Protein AF-A0A3D0QG94-F1 (afdb_monomer_lite)

pLDDT: mean 89.14, std 10.92, range [53.81, 97.88]

Foldseek 3Di:
DPWDKDWDQDPVRFIKIWIADPVRDTPDIDPDTHNDPVVRVVVVVVVPDDPCLPPPVNVVVVVVVVVVVVVVVVVVVVVVVVD

Sequence (83 aa):
MNDTWEFYEDVQAKWRWRRTAPNGNIVGASTEGYTNRADCEGNARRNGWTDDVLSQQGIDNMAQKELNKEQKELNEEQKELNE

Structure (mmCIF, N/CA/C/O backbone):
data_AF-A0A3D0QG94-F1
#
_entry.id   AF-A0A3D0QG94-F1
#
loop_
_atom_site.group_PDB
_atom_site.id
_atom_site.type_symbol
_atom_site.label_atom_id
_atom_site.label_alt_id
_atom_site.label_comp_id
_atom_site.label_asym_id
_atom_site.label_entity_id
_ato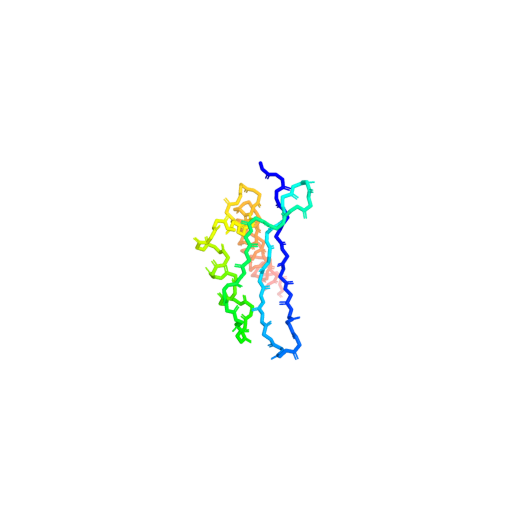m_site.label_seq_id
_atom_site.pdbx_PDB_ins_code
_atom_site.Cartn_x
_atom_site.Cartn_y
_atom_site.Cartn_z
_atom_site.occupancy
_atom_site.B_iso_or_equiv
_atom_site.auth_seq_id
_atom_site.auth_comp_id
_atom_site.auth_asym_id
_atom_site.auth_atom_id
_atom_site.pdbx_PDB_model_num
ATOM 1 N N . MET A 1 1 ? 14.331 4.423 -8.787 1.00 63.03 1 MET A N 1
ATOM 2 C CA . MET A 1 1 ? 13.371 3.353 -9.135 1.00 63.03 1 MET A CA 1
ATOM 3 C C . MET A 1 1 ? 12.011 4.021 -9.180 1.00 63.03 1 MET A C 1
ATOM 5 O O . MET A 1 1 ? 11.601 4.528 -8.148 1.00 63.03 1 MET A O 1
ATOM 9 N N . ASN A 1 2 ? 11.377 4.120 -10.350 1.00 83.75 2 ASN A N 1
ATOM 10 C CA . ASN A 1 2 ? 10.086 4.811 -10.506 1.00 83.75 2 ASN A CA 1
ATOM 11 C C . ASN A 1 2 ? 8.945 3.793 -10.464 1.00 83.75 2 ASN A C 1
ATOM 13 O O . ASN A 1 2 ? 8.108 3.729 -11.361 1.00 83.75 2 ASN A O 1
ATOM 17 N N . ASP A 1 3 ? 8.980 2.929 -9.460 1.00 90.94 3 ASP A N 1
ATOM 18 C CA . ASP A 1 3 ? 8.011 1.854 -9.345 1.00 90.94 3 ASP A CA 1
ATOM 19 C C . ASP A 1 3 ? 6.732 2.423 -8.742 1.00 90.94 3 ASP A C 1
ATOM 21 O O . ASP A 1 3 ? 6.767 3.176 -7.769 1.00 90.94 3 ASP A O 1
ATOM 25 N N . THR A 1 4 ? 5.598 2.067 -9.329 1.00 92.12 4 THR A N 1
ATOM 26 C CA . THR A 1 4 ? 4.288 2.492 -8.841 1.00 92.12 4 THR A CA 1
ATOM 27 C C . THR A 1 4 ? 3.755 1.460 -7.865 1.00 92.12 4 THR A C 1
ATOM 29 O O . THR A 1 4 ? 3.782 0.262 -8.149 1.00 92.12 4 THR A O 1
ATOM 32 N N . TRP A 1 5 ? 3.258 1.927 -6.72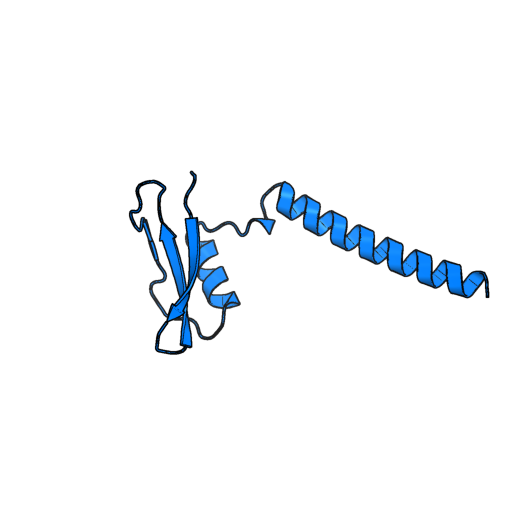5 1.00 93.88 5 TRP A N 1
ATOM 33 C CA . TRP A 1 5 ? 2.587 1.100 -5.731 1.00 93.88 5 TRP A CA 1
ATOM 34 C C . TRP A 1 5 ? 1.104 1.437 -5.719 1.00 93.88 5 TRP A C 1
ATOM 36 O O . TRP A 1 5 ? 0.727 2.595 -5.560 1.00 93.88 5 TRP A O 1
ATOM 46 N N . GLU A 1 6 ? 0.265 0.424 -5.887 1.00 94.62 6 GLU A N 1
ATOM 47 C CA . GLU A 1 6 ? -1.186 0.575 -5.925 1.00 94.62 6 GLU A CA 1
ATOM 48 C C . GLU A 1 6 ? -1.815 -0.274 -4.828 1.00 94.62 6 GLU A C 1
ATOM 50 O O . GLU A 1 6 ? -1.520 -1.466 -4.722 1.00 94.62 6 GLU A O 1
ATOM 55 N N . PHE A 1 7 ? -2.708 0.336 -4.051 1.00 95.31 7 PHE A N 1
ATOM 56 C CA . PHE A 1 7 ? -3.514 -0.325 -3.030 1.00 95.31 7 PHE A CA 1
ATOM 57 C C . PHE A 1 7 ? -4.963 -0.366 -3.497 1.00 95.31 7 PHE A C 1
ATOM 59 O O . PHE A 1 7 ? -5.510 0.656 -3.909 1.00 95.31 7 PHE A O 1
ATOM 66 N N . TYR A 1 8 ? -5.578 -1.540 -3.445 1.00 96.19 8 TYR A N 1
ATOM 67 C CA . TYR A 1 8 ? -6.936 -1.752 -3.931 1.00 96.19 8 TYR A CA 1
ATOM 68 C C . TYR A 1 8 ? -7.658 -2.806 -3.095 1.00 96.19 8 TYR A C 1
ATOM 70 O O . TYR A 1 8 ? -7.027 -3.663 -2.472 1.00 96.19 8 TYR A O 1
ATOM 78 N N . GLU A 1 9 ? -8.986 -2.749 -3.104 1.00 96.69 9 GLU A N 1
ATOM 79 C CA . GLU A 1 9 ? -9.836 -3.799 -2.550 1.00 96.69 9 GLU A CA 1
ATOM 80 C C . GLU A 1 9 ? -10.183 -4.814 -3.642 1.00 96.69 9 GLU A C 1
ATOM 82 O O . GLU A 1 9 ? -10.539 -4.449 -4.765 1.00 96.69 9 GLU A O 1
ATOM 8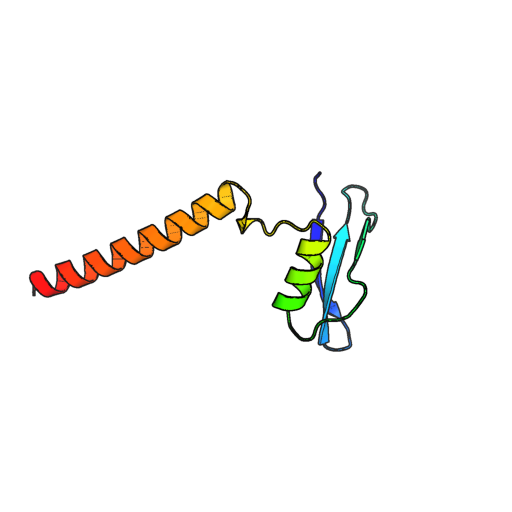7 N N . ASP A 1 10 ? -10.039 -6.099 -3.328 1.00 94.62 10 ASP A N 1
ATOM 88 C CA . ASP A 1 10 ? -10.466 -7.180 -4.208 1.00 94.62 10 ASP A CA 1
ATOM 89 C C . ASP A 1 10 ? -11.979 -7.452 -4.100 1.00 94.62 10 ASP A C 1
ATOM 91 O O . ASP A 1 10 ? -12.702 -6.852 -3.303 1.00 94.62 10 ASP A O 1
ATOM 95 N N . VAL A 1 11 ? -12.472 -8.401 -4.901 1.00 95.69 11 VAL A N 1
ATOM 96 C CA . VAL A 1 11 ? -13.894 -8.796 -4.928 1.00 95.69 11 VAL A CA 1
ATOM 97 C C . VAL A 1 11 ? -14.422 -9.341 -3.592 1.00 95.69 11 VAL A C 1
ATOM 99 O O . VAL A 1 11 ? -15.630 -9.475 -3.429 1.00 95.69 11 VAL A O 1
ATOM 102 N N . GLN A 1 12 ? -13.542 -9.665 -2.642 1.00 96.06 12 GLN A N 1
ATOM 103 C CA . GLN A 1 12 ? -13.883 -10.133 -1.297 1.00 96.06 12 GLN A CA 1
ATOM 104 C C . GLN A 1 12 ? -13.786 -9.011 -0.249 1.00 96.06 12 GLN A C 1
ATOM 106 O O . GLN A 1 12 ? -13.758 -9.304 0.949 1.00 96.06 12 GLN A O 1
ATOM 111 N N . ALA A 1 13 ? -13.713 -7.746 -0.686 1.00 95.88 13 ALA A N 1
ATOM 112 C CA . ALA A 1 13 ? -13.482 -6.581 0.169 1.00 95.88 13 ALA A CA 1
ATOM 113 C C . ALA A 1 13 ? -12.209 -6.733 1.021 1.00 95.88 13 ALA A C 1
ATOM 115 O O . ALA A 1 13 ? -12.167 -6.378 2.202 1.00 95.88 13 ALA A O 1
ATOM 116 N N . LYS A 1 14 ? -11.168 -7.346 0.439 1.00 97.88 14 LYS A N 1
ATOM 117 C CA . LYS A 1 14 ? -9.851 -7.455 1.063 1.00 97.88 14 LYS A CA 1
ATOM 118 C C . LYS A 1 14 ? -8.871 -6.508 0.400 1.00 97.88 14 LYS A C 1
ATOM 120 O O . LYS A 1 14 ? -8.737 -6.485 -0.820 1.00 97.88 14 LYS A O 1
ATOM 125 N N . TRP A 1 15 ? -8.125 -5.790 1.222 1.00 97.81 15 TRP A N 1
ATOM 126 C CA . TRP A 1 15 ? -7.045 -4.919 0.798 1.00 97.81 15 TRP A CA 1
ATOM 127 C C . TRP A 1 15 ? -5.864 -5.727 0.272 1.00 97.81 15 TRP A C 1
ATOM 129 O O . TRP A 1 15 ? -5.418 -6.694 0.897 1.00 97.81 15 TRP A O 1
ATOM 139 N N . ARG A 1 16 ? -5.343 -5.304 -0.877 1.00 97.88 16 ARG A N 1
ATOM 140 C CA . ARG A 1 16 ? -4.139 -5.833 -1.515 1.00 97.88 16 ARG A CA 1
ATOM 141 C C . ARG A 1 16 ? -3.304 -4.690 -2.064 1.00 97.88 16 ARG A C 1
ATOM 143 O O . ARG A 1 16 ? -3.815 -3.613 -2.365 1.00 97.88 16 ARG A O 1
ATOM 150 N N . TRP A 1 17 ? -2.018 -4.961 -2.243 1.00 96.94 17 TRP A N 1
ATOM 151 C CA . TRP A 1 17 ? -1.094 -4.071 -2.926 1.00 96.94 17 TRP A CA 1
ATOM 152 C C . TRP A 1 17 ? -0.476 -4.756 -4.146 1.00 96.94 17 TRP A C 1
ATOM 154 O O . TRP A 1 17 ? -0.350 -5.985 -4.188 1.00 96.94 17 TRP A O 1
ATOM 164 N N . ARG A 1 18 ? -0.077 -3.962 -5.139 1.00 96.94 18 ARG A N 1
ATOM 165 C CA . ARG A 1 18 ? 0.802 -4.382 -6.239 1.00 96.94 18 ARG A CA 1
ATOM 166 C C . ARG A 1 18 ? 1.856 -3.315 -6.509 1.00 96.94 18 ARG A C 1
ATOM 168 O O . ARG A 1 18 ? 1.585 -2.127 -6.363 1.00 96.94 18 ARG A O 1
ATOM 175 N N . ARG A 1 19 ? 3.048 -3.758 -6.896 1.00 96.00 19 ARG A N 1
ATOM 176 C CA . ARG A 1 19 ? 4.181 -2.932 -7.304 1.00 96.00 19 ARG A CA 1
ATOM 177 C C . ARG A 1 19 ? 4.449 -3.178 -8.780 1.00 96.00 19 ARG A C 1
ATOM 179 O O . ARG A 1 19 ? 4.776 -4.300 -9.172 1.00 96.00 19 ARG A O 1
ATOM 186 N N . THR A 1 20 ? 4.358 -2.121 -9.567 1.00 96.00 20 THR A N 1
ATOM 187 C CA . THR A 1 20 ? 4.528 -2.152 -11.017 1.00 96.00 20 THR A CA 1
ATOM 188 C C . THR A 1 20 ? 5.782 -1.372 -11.385 1.00 96.00 20 THR A C 1
ATOM 190 O O . THR A 1 20 ? 5.933 -0.208 -11.016 1.00 96.00 20 THR A O 1
ATOM 193 N N . ALA A 1 21 ? 6.705 -2.017 -12.092 1.00 94.56 21 ALA A N 1
ATOM 194 C CA . ALA A 1 21 ? 7.890 -1.358 -12.621 1.00 94.56 21 ALA A CA 1
ATOM 195 C C . ALA A 1 21 ? 7.515 -0.434 -13.801 1.00 94.56 21 ALA A C 1
ATOM 197 O O . ALA A 1 21 ? 6.477 -0.634 -14.434 1.00 94.56 21 ALA A O 1
ATOM 198 N N . PRO A 1 22 ? 8.366 0.541 -14.174 1.00 94.75 22 PRO A N 1
ATOM 199 C CA . PRO A 1 22 ? 8.089 1.469 -15.279 1.00 94.75 22 PRO A CA 1
ATOM 200 C C . PRO A 1 22 ? 7.820 0.803 -16.636 1.00 94.75 22 PRO A C 1
ATOM 202 O O . PRO A 1 22 ? 7.226 1.409 -17.520 1.00 94.75 22 PRO A O 1
ATOM 205 N N . ASN A 1 23 ? 8.266 -0.443 -16.811 1.00 94.69 23 ASN A N 1
ATOM 206 C CA . ASN A 1 23 ? 8.011 -1.251 -18.004 1.00 94.69 23 ASN A CA 1
ATOM 207 C C . ASN A 1 23 ? 6.625 -1.930 -18.004 1.00 94.69 23 ASN A C 1
ATOM 209 O O . ASN A 1 23 ? 6.344 -2.711 -18.908 1.00 94.69 23 ASN A O 1
ATOM 213 N N . GLY A 1 24 ? 5.785 -1.671 -16.997 1.00 94.31 24 GLY A N 1
ATOM 214 C CA . GLY A 1 24 ? 4.445 -2.240 -16.853 1.00 94.31 24 GLY A CA 1
ATOM 215 C C . GLY A 1 24 ? 4.402 -3.617 -16.188 1.00 94.31 24 GLY A C 1
ATOM 216 O O . GLY A 1 24 ? 3.316 -4.138 -15.944 1.00 94.31 24 GLY A O 1
ATOM 217 N N . ASN A 1 25 ? 5.551 -4.212 -15.856 1.00 96.56 25 ASN A N 1
ATOM 218 C CA . ASN A 1 25 ? 5.582 -5.525 -15.220 1.00 96.56 25 ASN A CA 1
ATOM 219 C C . ASN A 1 25 ? 5.312 -5.419 -13.719 1.00 96.56 25 ASN A C 1
ATOM 221 O O . ASN A 1 25 ? 5.900 -4.589 -13.021 1.00 96.56 25 ASN A O 1
ATOM 225 N N . ILE A 1 26 ? 4.478 -6.323 -13.205 1.00 95.75 26 ILE A N 1
ATOM 226 C CA . ILE A 1 26 ? 4.284 -6.488 -11.765 1.00 95.75 26 ILE A CA 1
ATOM 227 C C . ILE A 1 26 ? 5.529 -7.172 -11.197 1.00 95.75 26 ILE A C 1
ATOM 229 O O . ILE A 1 26 ? 5.834 -8.314 -11.536 1.00 95.75 26 ILE A O 1
ATOM 233 N N . VAL A 1 27 ? 6.245 -6.460 -10.332 1.00 95.56 27 VAL A N 1
ATOM 234 C CA . VAL A 1 27 ? 7.480 -6.926 -9.677 1.00 95.56 27 VAL A CA 1
ATOM 235 C C . VAL A 1 27 ? 7.266 -7.278 -8.203 1.00 95.56 27 VAL A C 1
ATOM 237 O O . VAL A 1 27 ? 8.161 -7.811 -7.556 1.00 95.56 27 VAL A O 1
ATOM 240 N N . GLY A 1 28 ? 6.074 -7.008 -7.668 1.00 96.06 28 GLY A N 1
ATOM 241 C CA . GLY A 1 28 ? 5.654 -7.442 -6.339 1.00 96.06 28 GLY A CA 1
ATOM 242 C C . GLY A 1 28 ? 4.143 -7.333 -6.171 1.00 96.06 28 GLY A C 1
ATOM 243 O O . GLY A 1 28 ? 3.504 -6.488 -6.796 1.00 96.06 28 GLY A O 1
ATOM 244 N N . ALA A 1 29 ? 3.561 -8.179 -5.329 1.00 97.25 29 ALA A N 1
ATOM 245 C CA . ALA A 1 29 ? 2.148 -8.122 -4.983 1.00 97.25 29 ALA A CA 1
ATOM 246 C C . ALA A 1 29 ? 1.904 -8.712 -3.593 1.00 97.25 29 ALA A C 1
ATOM 248 O O . ALA A 1 29 ? 2.702 -9.506 -3.093 1.00 97.25 29 ALA A O 1
ATOM 249 N N . SER A 1 30 ? 0.768 -8.353 -2.998 1.00 96.38 30 SER A N 1
ATOM 250 C CA . SER A 1 30 ? 0.315 -8.945 -1.743 1.00 96.38 30 SER A CA 1
ATOM 251 C C . SER A 1 30 ? 0.076 -10.448 -1.888 1.00 96.38 30 SER A C 1
ATOM 253 O O . SER A 1 30 ? -0.644 -10.889 -2.788 1.00 96.38 30 SER A O 1
ATOM 255 N N . THR A 1 31 ? 0.625 -11.233 -0.963 1.00 92.38 31 THR A N 1
ATOM 256 C CA . THR A 1 31 ? 0.449 -12.693 -0.905 1.00 92.38 31 THR A CA 1
ATOM 257 C C . THR A 1 31 ? -0.897 -13.109 -0.311 1.00 92.38 31 THR A C 1
ATOM 259 O O . THR A 1 31 ? -1.357 -14.223 -0.539 1.00 92.38 31 THR A O 1
ATOM 262 N N . GLU A 1 32 ? -1.549 -12.215 0.430 1.00 94.88 32 GLU A N 1
ATOM 263 C CA . GLU A 1 32 ? -2.840 -12.441 1.084 1.00 94.88 32 GLU A CA 1
ATOM 264 C C . GLU A 1 32 ? -3.756 -11.213 0.954 1.00 94.88 32 GLU A C 1
ATOM 266 O O . GLU A 1 32 ? -3.351 -10.173 0.430 1.00 94.88 32 GLU A O 1
ATOM 271 N N . GLY A 1 33 ? -5.016 -11.344 1.366 1.00 96.25 33 GLY A N 1
ATOM 272 C CA . GLY A 1 33 ? -5.966 -10.233 1.417 1.00 96.25 33 GLY A CA 1
ATOM 273 C C . GLY A 1 33 ? -6.180 -9.761 2.855 1.00 96.25 33 GLY A C 1
ATOM 274 O O . GLY A 1 33 ? -6.526 -10.568 3.717 1.00 96.25 33 GLY A O 1
ATOM 275 N N . TYR A 1 34 ? -6.032 -8.462 3.107 1.00 97.31 34 TYR A N 1
ATOM 276 C CA . TYR A 1 34 ? -6.146 -7.867 4.442 1.00 97.31 34 TYR A CA 1
ATOM 277 C C . TYR A 1 34 ? -7.542 -7.297 4.705 1.00 97.31 34 TYR A C 1
ATOM 279 O O . TYR A 1 34 ? -8.197 -6.783 3.806 1.00 97.31 34 TYR A O 1
ATOM 287 N N . THR A 1 35 ? -8.024 -7.368 5.947 1.00 96.31 35 THR A N 1
ATOM 288 C CA . THR A 1 35 ? -9.330 -6.794 6.334 1.00 96.31 35 THR A CA 1
ATOM 289 C C . THR A 1 35 ? -9.318 -5.273 6.398 1.00 96.31 35 THR A C 1
ATOM 291 O O . THR A 1 35 ? -10.361 -4.650 6.240 1.00 96.31 35 THR A O 1
ATOM 294 N N . ASN A 1 36 ? -8.157 -4.673 6.635 1.00 93.88 36 ASN A N 1
ATOM 295 C CA . ASN A 1 36 ? -7.992 -3.232 6.708 1.00 93.88 36 ASN A CA 1
ATOM 296 C C . ASN A 1 36 ? -6.762 -2.792 5.907 1.00 93.88 36 ASN A C 1
ATOM 298 O O . ASN A 1 36 ? -5.833 -3.565 5.652 1.00 93.88 36 ASN A O 1
ATOM 302 N N . ARG A 1 37 ? -6.770 -1.518 5.515 1.00 92.31 37 ARG A N 1
ATOM 303 C CA . ARG A 1 37 ? -5.712 -0.921 4.704 1.00 92.31 37 ARG A CA 1
ATOM 304 C C . ARG A 1 37 ? -4.375 -0.829 5.446 1.00 92.31 37 ARG A C 1
ATOM 306 O O . ARG A 1 37 ? -3.335 -1.037 4.830 1.00 92.31 37 ARG A O 1
ATOM 313 N N . ALA A 1 38 ? -4.393 -0.569 6.753 1.00 90.81 38 ALA A N 1
ATOM 314 C CA . ALA A 1 38 ? -3.183 -0.382 7.555 1.00 90.81 38 ALA A CA 1
ATOM 315 C C . ALA A 1 38 ? -2.315 -1.654 7.626 1.00 90.81 38 ALA A C 1
ATOM 317 O O . ALA A 1 38 ? -1.091 -1.574 7.498 1.00 90.81 38 ALA A O 1
ATOM 318 N N . ASP A 1 39 ? -2.935 -2.829 7.756 1.00 93.75 39 ASP A N 1
ATOM 319 C CA . ASP A 1 39 ? -2.245 -4.123 7.738 1.00 93.75 39 ASP A CA 1
ATOM 320 C C . ASP A 1 39 ? -1.644 -4.416 6.356 1.00 93.75 39 ASP A C 1
ATOM 322 O O . ASP A 1 39 ? -0.502 -4.876 6.251 1.00 93.75 39 ASP A O 1
ATOM 326 N N . CYS A 1 40 ? -2.377 -4.072 5.290 1.00 95.50 40 CYS A N 1
ATOM 327 C CA . CYS A 1 40 ? -1.906 -4.179 3.909 1.00 95.50 40 CYS A CA 1
ATOM 328 C C . CYS A 1 40 ? -0.681 -3.294 3.653 1.00 95.50 40 CYS A C 1
ATOM 330 O O . CYS A 1 40 ? 0.321 -3.749 3.101 1.00 95.50 40 CYS A O 1
ATOM 332 N N . GLU A 1 41 ? -0.736 -2.041 4.095 1.00 93.31 41 GLU A N 1
ATOM 333 C CA . GLU A 1 41 ? 0.383 -1.098 4.074 1.00 93.31 41 GLU A CA 1
ATOM 334 C C . GLU A 1 41 ? 1.566 -1.593 4.914 1.00 93.31 41 GLU A C 1
ATOM 336 O O . GLU A 1 41 ? 2.719 -1.488 4.496 1.00 93.31 41 GLU A O 1
ATOM 341 N N . GLY A 1 42 ? 1.303 -2.211 6.068 1.00 92.44 42 GLY A N 1
ATOM 342 C CA . GLY A 1 42 ? 2.321 -2.869 6.883 1.00 92.44 42 GLY A CA 1
ATOM 343 C C . GLY A 1 42 ? 3.048 -3.986 6.133 1.00 92.44 42 GLY A C 1
ATOM 344 O O . GLY A 1 42 ? 4.273 -4.090 6.219 1.00 92.44 42 GLY A O 1
ATOM 345 N N . ASN A 1 43 ? 2.322 -4.801 5.363 1.00 95.81 43 ASN A N 1
ATOM 346 C CA . ASN A 1 43 ? 2.927 -5.819 4.507 1.00 95.81 43 ASN A CA 1
ATOM 347 C C . ASN A 1 43 ? 3.722 -5.205 3.348 1.00 95.81 43 ASN A C 1
ATOM 349 O O . ASN A 1 43 ? 4.854 -5.625 3.106 1.00 95.81 43 ASN A O 1
ATOM 353 N N . ALA A 1 44 ? 3.177 -4.190 2.678 1.00 94.62 44 ALA A N 1
ATOM 354 C CA . ALA A 1 44 ? 3.877 -3.477 1.615 1.00 94.62 44 ALA A CA 1
ATOM 355 C C . ALA A 1 44 ? 5.205 -2.889 2.125 1.00 94.62 44 ALA A C 1
ATOM 357 O O . ALA A 1 44 ? 6.236 -3.061 1.474 1.00 94.62 44 ALA A O 1
ATOM 358 N N . ARG A 1 45 ? 5.221 -2.298 3.334 1.00 92.50 45 ARG A N 1
ATOM 359 C CA . ARG A 1 45 ? 6.442 -1.786 3.990 1.00 92.50 45 ARG A CA 1
ATOM 360 C C . ARG A 1 45 ? 7.514 -2.853 4.163 1.00 92.50 45 ARG A C 1
ATOM 362 O O . ARG A 1 45 ? 8.671 -2.623 3.821 1.00 92.50 45 ARG A O 1
ATOM 369 N N . ARG A 1 46 ? 7.129 -4.052 4.609 1.00 92.88 46 ARG A N 1
ATOM 370 C CA . ARG A 1 46 ? 8.050 -5.202 4.706 1.00 92.88 46 ARG A CA 1
ATOM 371 C C . ARG A 1 46 ? 8.613 -5.634 3.347 1.00 92.88 46 ARG A C 1
ATOM 373 O O . ARG A 1 46 ? 9.689 -6.217 3.305 1.00 92.88 46 ARG A O 1
ATOM 380 N N . ASN A 1 47 ? 7.915 -5.325 2.255 1.00 93.06 47 ASN A N 1
ATOM 381 C CA . ASN A 1 47 ? 8.323 -5.609 0.877 1.00 93.06 47 ASN A CA 1
ATOM 382 C C . ASN A 1 47 ? 8.999 -4.414 0.176 1.00 93.06 47 ASN A C 1
ATOM 384 O O . ASN A 1 47 ? 9.198 -4.434 -1.041 1.00 93.06 47 ASN A O 1
ATOM 388 N N . GLY A 1 48 ? 9.375 -3.376 0.929 1.00 90.38 48 GLY A N 1
ATOM 389 C CA . GLY A 1 48 ? 10.116 -2.225 0.413 1.00 90.38 48 GLY A CA 1
ATOM 390 C C . GLY A 1 48 ? 9.248 -1.066 -0.071 1.00 90.38 48 GLY A C 1
ATOM 391 O O . GLY A 1 48 ? 9.774 -0.167 -0.724 1.00 90.38 48 GLY A O 1
ATOM 392 N N . TRP A 1 49 ? 7.946 -1.054 0.236 1.00 91.38 49 TRP A N 1
ATOM 393 C CA . TRP A 1 49 ? 7.152 0.166 0.104 1.00 91.38 49 TRP A CA 1
ATOM 394 C C . TRP A 1 49 ? 7.560 1.135 1.203 1.00 91.38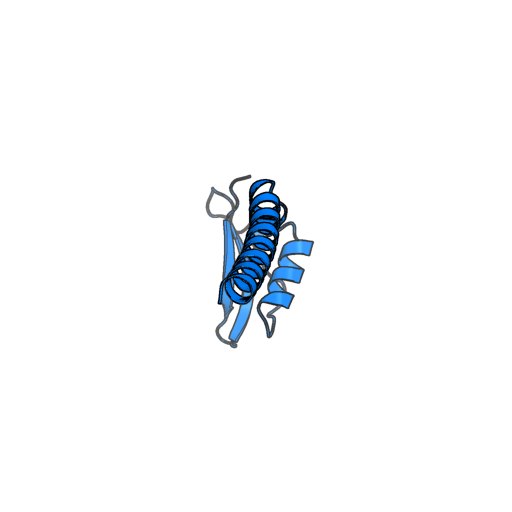 49 TRP A C 1
ATOM 396 O O . TRP A 1 49 ? 7.285 0.921 2.380 1.00 91.38 49 TRP A O 1
ATOM 406 N N . THR A 1 50 ? 8.217 2.218 0.839 1.00 83.00 50 THR A N 1
ATOM 407 C CA . THR A 1 50 ? 8.321 3.358 1.735 1.00 83.00 50 THR A CA 1
ATOM 408 C C . THR A 1 50 ? 7.084 4.199 1.502 1.00 83.00 50 THR A C 1
ATOM 410 O O . THR A 1 50 ? 6.930 4.778 0.426 1.00 83.00 50 THR A O 1
ATOM 413 N N . ASP A 1 51 ? 6.198 4.233 2.497 1.00 68.81 51 ASP A N 1
ATOM 414 C CA . ASP A 1 51 ? 5.239 5.324 2.587 1.00 68.81 51 ASP A CA 1
ATOM 415 C C . ASP A 1 51 ? 6.054 6.615 2.497 1.00 68.81 51 ASP A C 1
ATOM 417 O O . ASP A 1 51 ? 7.085 6.740 3.172 1.00 68.81 51 ASP A O 1
ATOM 421 N N . ASP A 1 52 ? 5.655 7.526 1.614 1.00 64.25 52 ASP A N 1
ATOM 422 C CA . ASP A 1 52 ? 6.412 8.747 1.310 1.00 64.25 52 ASP A CA 1
ATOM 423 C C . ASP A 1 52 ? 6.691 9.583 2.575 1.00 64.25 52 ASP A C 1
ATOM 425 O O . ASP A 1 52 ? 7.575 10.420 2.597 1.00 64.25 52 ASP A O 1
ATOM 429 N N . VAL A 1 53 ? 6.022 9.261 3.681 1.00 53.81 53 VAL A N 1
ATOM 430 C CA . VAL A 1 53 ? 6.264 9.727 5.049 1.00 53.81 53 VAL A CA 1
ATOM 431 C C . VAL A 1 53 ? 7.722 9.584 5.531 1.00 53.81 53 VAL A C 1
ATOM 433 O O . VAL A 1 53 ? 8.150 10.390 6.350 1.00 53.81 53 VAL A O 1
ATOM 436 N N . LEU A 1 54 ? 8.507 8.613 5.038 1.00 53.81 54 LEU A N 1
ATOM 437 C CA . LEU A 1 54 ? 9.950 8.502 5.346 1.00 53.81 54 LEU A CA 1
ATOM 438 C C . LEU A 1 54 ? 10.862 9.160 4.298 1.00 53.81 54 LEU A C 1
ATOM 440 O O . LEU A 1 54 ? 12.084 9.158 4.463 1.00 53.81 54 LEU A O 1
ATOM 444 N N . SER A 1 55 ? 10.302 9.701 3.214 1.00 63.06 55 SER A N 1
ATOM 445 C CA . SER A 1 55 ? 11.055 10.587 2.332 1.00 63.06 55 SER A CA 1
ATOM 446 C C . SER A 1 55 ? 11.317 11.905 3.064 1.00 63.06 55 SER A C 1
ATOM 448 O O . SER A 1 55 ? 10.603 12.254 4.006 1.00 63.06 55 SER A O 1
ATOM 450 N N . GLN A 1 56 ? 12.345 12.650 2.646 1.00 62.59 56 GLN A N 1
ATOM 451 C CA . GLN A 1 56 ? 12.623 13.971 3.223 1.00 62.59 56 GLN A CA 1
ATOM 452 C C . GLN A 1 56 ? 11.353 14.840 3.222 1.00 62.59 56 GLN A C 1
ATOM 454 O O . GLN A 1 56 ? 11.025 15.442 4.234 1.00 62.59 56 GLN A O 1
ATOM 459 N N . GLN A 1 57 ? 10.570 14.782 2.140 1.00 66.81 57 GLN A N 1
ATOM 460 C CA . GLN A 1 57 ? 9.313 15.511 2.008 1.00 66.81 57 GLN A CA 1
ATOM 461 C C . GLN A 1 57 ? 8.225 15.021 2.981 1.00 66.81 57 GLN A C 1
ATOM 463 O O . GLN A 1 57 ? 7.469 15.831 3.514 1.00 66.81 57 GLN A O 1
ATOM 468 N N . GLY A 1 58 ? 8.147 13.718 3.259 1.00 65.69 58 GLY A N 1
ATOM 469 C CA . GLY A 1 58 ? 7.242 13.163 4.265 1.00 65.69 58 GLY A CA 1
ATOM 470 C C . GLY A 1 58 ? 7.578 13.568 5.700 1.00 65.69 58 GLY A C 1
ATOM 471 O O . GLY A 1 58 ? 6.676 13.909 6.471 1.00 65.69 58 GLY A O 1
ATOM 472 N N . ILE A 1 59 ? 8.871 13.592 6.034 1.00 73.69 59 ILE A N 1
ATOM 473 C CA . ILE A 1 59 ? 9.377 14.084 7.322 1.00 73.69 59 ILE A CA 1
ATOM 474 C C . ILE A 1 59 ? 9.069 15.579 7.463 1.00 73.69 59 ILE A C 1
ATOM 476 O O . ILE A 1 59 ? 8.527 15.997 8.488 1.00 73.69 59 ILE A O 1
ATOM 480 N N . ASP A 1 60 ? 9.332 16.363 6.415 1.00 75.25 60 ASP A N 1
ATOM 481 C CA . ASP A 1 60 ? 9.059 17.802 6.380 1.00 75.25 60 ASP A CA 1
ATOM 482 C C . ASP A 1 60 ? 7.556 18.087 6.567 1.00 75.25 60 ASP A C 1
ATOM 484 O O . ASP A 1 60 ? 7.173 18.956 7.352 1.00 75.25 60 ASP A O 1
ATOM 488 N N . ASN A 1 61 ? 6.683 17.303 5.924 1.00 79.25 61 ASN A N 1
ATOM 489 C CA . ASN A 1 61 ? 5.229 17.421 6.070 1.00 79.25 61 ASN A CA 1
ATOM 490 C C . ASN A 1 61 ? 4.748 17.099 7.497 1.00 79.25 61 ASN A C 1
ATOM 492 O O . ASN A 1 61 ? 3.816 17.738 7.994 1.00 79.25 61 ASN A O 1
ATOM 496 N N . MET A 1 62 ? 5.365 16.123 8.172 1.00 78.19 62 MET A N 1
ATOM 497 C CA . MET A 1 62 ? 5.030 15.782 9.558 1.00 78.19 62 MET A CA 1
ATOM 498 C C . MET A 1 62 ? 5.500 16.871 10.528 1.00 78.19 62 MET A C 1
ATOM 500 O O . MET A 1 62 ? 4.723 17.296 11.382 1.00 78.19 62 MET A O 1
ATOM 504 N N . ALA A 1 63 ? 6.719 17.384 10.343 1.00 83.06 63 ALA A N 1
ATOM 505 C CA . ALA A 1 63 ? 7.239 18.510 11.115 1.00 83.06 63 ALA A CA 1
ATOM 506 C C . ALA A 1 63 ? 6.360 19.763 10.951 1.00 83.06 63 ALA A C 1
ATOM 508 O O . ALA A 1 63 ? 6.010 20.412 11.936 1.00 83.06 63 ALA A O 1
ATOM 509 N N . GLN A 1 64 ? 5.918 20.060 9.723 1.00 82.12 64 GLN A N 1
ATOM 510 C CA . GLN A 1 64 ? 5.021 21.184 9.452 1.00 82.12 64 GLN A CA 1
ATOM 511 C C . GLN A 1 64 ? 3.650 21.012 10.120 1.00 82.12 64 GLN A C 1
ATOM 513 O O . GLN A 1 64 ? 3.054 21.990 10.570 1.00 82.12 64 GLN A O 1
ATOM 518 N N . LYS A 1 65 ? 3.134 19.780 10.205 1.00 87.31 65 LYS A N 1
ATOM 519 C CA . LYS A 1 65 ? 1.856 19.496 10.869 1.00 87.31 65 LYS A CA 1
ATOM 520 C C . LYS A 1 65 ? 1.921 19.766 12.374 1.00 87.31 65 LYS A C 1
ATOM 522 O O . LYS A 1 65 ? 0.990 20.375 12.898 1.00 87.31 65 LYS A O 1
ATOM 527 N N . GLU A 1 66 ? 2.994 19.346 13.043 1.00 91.44 66 GLU A N 1
ATOM 528 C CA . GLU A 1 66 ? 3.195 19.628 14.471 1.00 91.44 66 GLU A CA 1
ATOM 529 C C . GLU A 1 66 ? 3.364 21.134 14.719 1.00 91.44 66 GLU A C 1
ATOM 531 O O . GLU A 1 66 ? 2.679 21.687 15.578 1.00 91.44 66 GLU A O 1
ATOM 536 N N . LEU A 1 67 ? 4.150 21.830 13.885 1.00 91.06 67 LEU A N 1
ATOM 537 C CA . LEU A 1 67 ? 4.304 23.288 13.965 1.00 91.06 67 LEU A CA 1
ATOM 538 C C . LEU A 1 67 ? 2.958 24.020 13.810 1.00 91.06 67 LEU A C 1
ATOM 540 O O . LEU A 1 67 ? 2.648 24.949 14.551 1.00 91.06 67 LEU A O 1
ATOM 544 N N . ASN A 1 68 ? 2.122 23.584 12.862 1.00 94.00 68 ASN A N 1
ATOM 545 C CA . ASN A 1 68 ? 0.801 24.175 12.639 1.00 94.00 68 ASN A CA 1
ATOM 546 C C . ASN A 1 68 ? -0.153 23.941 13.820 1.00 94.00 68 ASN A C 1
ATOM 548 O O . ASN A 1 68 ? -1.036 24.765 14.064 1.00 94.00 68 ASN A O 1
ATOM 552 N N . LYS A 1 69 ? -0.006 22.819 14.532 1.00 95.75 69 LYS A N 1
ATOM 553 C CA . LYS A 1 69 ? -0.793 22.515 15.729 1.00 95.75 69 LYS A CA 1
ATOM 554 C C . LYS A 1 69 ? -0.390 23.428 16.887 1.00 95.75 69 LYS A C 1
ATOM 556 O O . LYS A 1 69 ? -1.265 24.058 17.470 1.00 95.75 69 LYS A O 1
ATOM 561 N N . GLU A 1 70 ? 0.907 23.561 17.146 1.00 95.44 70 GLU A N 1
ATOM 562 C CA . GLU A 1 70 ? 1.437 24.452 18.186 1.00 95.44 70 GLU A CA 1
ATOM 563 C C . GLU A 1 70 ? 1.058 25.915 17.911 1.00 95.44 70 GLU A C 1
ATOM 565 O O . GLU A 1 70 ? 0.540 26.609 18.782 1.00 95.44 70 GLU A O 1
ATOM 570 N N . GLN A 1 71 ? 1.189 26.367 16.660 1.00 94.81 71 GLN A N 1
ATOM 571 C CA . GLN A 1 71 ? 0.78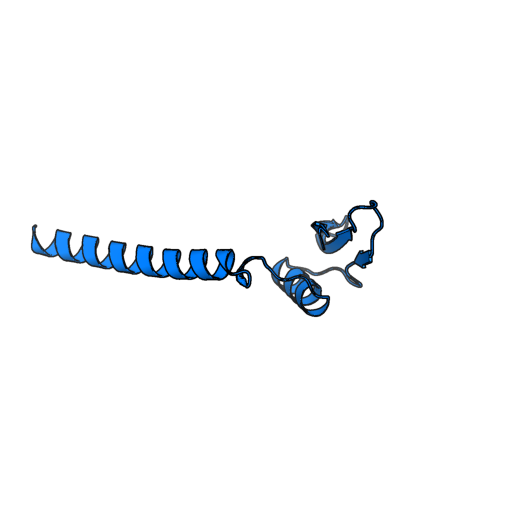4 27.719 16.271 1.00 94.81 71 GLN A CA 1
ATOM 572 C C . GLN A 1 71 ? -0.716 27.965 16.480 1.00 94.81 71 GLN A C 1
ATOM 574 O O . GLN A 1 71 ? -1.121 29.084 16.799 1.00 94.81 71 GLN A O 1
ATOM 579 N N . LYS A 1 72 ? -1.552 26.939 16.289 1.00 96.12 72 LYS A N 1
ATOM 580 C CA . LYS A 1 72 ? -2.991 27.037 16.533 1.00 96.12 72 LYS A CA 1
ATOM 581 C C . LYS A 1 72 ? -3.291 27.185 18.025 1.00 96.12 72 LYS A C 1
ATOM 583 O O . LYS A 1 72 ? -4.078 28.058 18.374 1.00 96.12 72 LYS A O 1
ATOM 588 N N . GLU A 1 73 ? -2.659 26.376 18.870 1.00 95.94 73 GLU A N 1
ATOM 589 C CA . GLU A 1 73 ? -2.815 26.440 20.330 1.00 95.94 73 GLU A CA 1
ATOM 590 C C . GLU A 1 73 ? -2.388 27.817 20.867 1.00 95.94 73 GLU A C 1
ATOM 592 O O . GLU A 1 73 ? -3.150 28.459 21.587 1.00 95.94 73 GLU A O 1
ATOM 597 N N . LEU A 1 74 ? -1.251 28.344 20.399 1.00 93.94 74 LEU A N 1
ATOM 598 C CA . LEU A 1 74 ? -0.785 29.694 20.745 1.00 93.94 74 LEU A CA 1
ATOM 599 C C . LEU A 1 74 ? -1.764 30.795 20.311 1.00 93.94 74 LEU A C 1
ATOM 601 O O . LEU A 1 74 ? -1.964 31.775 21.026 1.00 93.94 74 LEU A O 1
ATOM 605 N N . ASN A 1 75 ? -2.382 30.653 19.137 1.00 95.75 75 ASN A N 1
ATOM 606 C CA . ASN A 1 75 ? -3.356 31.630 18.653 1.00 95.75 75 ASN A CA 1
ATOM 607 C C . ASN A 1 75 ? -4.660 31.602 19.465 1.00 95.75 75 ASN A C 1
ATOM 609 O O . ASN A 1 75 ? -5.290 32.646 19.628 1.00 95.75 75 ASN A O 1
ATOM 613 N N . GLU A 1 76 ? -5.076 30.428 19.946 1.00 96.00 76 GLU A N 1
ATOM 614 C CA . GLU A 1 76 ? -6.242 30.282 20.824 1.00 96.00 76 GLU A CA 1
ATOM 615 C C . GLU A 1 76 ? -5.962 30.905 22.202 1.00 96.00 76 GLU A C 1
ATOM 617 O O . GLU A 1 76 ? -6.745 31.740 22.650 1.00 96.00 76 GLU A O 1
ATOM 622 N N . GLU A 1 77 ? -4.803 30.630 22.806 1.00 94.12 77 GLU A N 1
ATOM 623 C CA . GLU A 1 77 ? -4.389 31.235 24.084 1.00 94.12 77 GLU A CA 1
ATOM 624 C C . GLU A 1 77 ? -4.266 32.767 23.986 1.00 94.12 77 GLU A C 1
ATOM 626 O O . GLU A 1 77 ? -4.761 33.513 24.831 1.00 94.12 77 GLU A O 1
ATOM 631 N N . GLN A 1 78 ? -3.673 33.271 22.900 1.00 90.88 78 GLN A N 1
ATOM 632 C CA . GLN A 1 78 ? -3.546 34.710 22.669 1.00 90.88 78 GLN A CA 1
ATOM 633 C C . GLN A 1 78 ? -4.904 35.396 22.472 1.00 90.88 78 GLN A C 1
ATOM 635 O O . GLN A 1 78 ? -5.036 36.584 22.782 1.00 90.88 78 GLN A O 1
ATOM 640 N N . LYS A 1 79 ? -5.899 34.677 21.944 1.00 93.56 79 LYS A N 1
ATOM 641 C CA . LYS A 1 79 ? -7.267 35.178 21.808 1.00 93.56 79 LYS A CA 1
ATOM 642 C C . LYS A 1 79 ? -7.943 35.290 23.175 1.00 93.56 79 LYS A C 1
ATOM 644 O O . LYS A 1 79 ? -8.523 36.332 23.445 1.00 93.56 79 LYS A O 1
ATOM 649 N N . GLU A 1 80 ? -7.812 34.278 24.030 1.00 91.81 80 GLU A N 1
ATOM 650 C CA . GLU A 1 80 ? -8.357 34.297 25.398 1.00 91.81 80 GLU A CA 1
ATOM 651 C C . GLU A 1 80 ? -7.736 35.397 26.272 1.00 91.81 80 GLU A C 1
ATOM 653 O O . GLU A 1 80 ? -8.409 35.950 27.131 1.00 91.81 80 GLU A O 1
ATOM 658 N N . LEU A 1 81 ? -6.468 35.753 26.041 1.00 87.12 81 LEU A N 1
ATOM 659 C CA . LEU A 1 81 ? -5.796 36.850 26.754 1.00 87.12 81 LEU A CA 1
ATOM 660 C C . LEU A 1 81 ? -6.228 38.255 26.303 1.00 87.12 81 LEU A C 1
ATOM 662 O O . LEU A 1 81 ? -5.997 39.223 27.027 1.00 87.12 81 LEU A O 1
ATOM 666 N N . ASN A 1 82 ? -6.778 38.378 25.093 1.00 84.12 82 ASN A N 1
ATOM 667 C CA . ASN A 1 82 ? -7.153 39.656 24.483 1.00 84.12 82 ASN A CA 1
ATOM 668 C C . ASN A 1 82 ? -8.674 39.915 24.498 1.00 84.12 82 ASN A C 1
ATOM 670 O O . ASN A 1 82 ? -9.102 40.967 24.014 1.00 84.12 82 ASN A O 1
ATOM 674 N N . GLU A 1 83 ? -9.469 38.976 25.017 1.00 71.94 83 GLU A N 1
ATOM 675 C CA . GLU A 1 83 ? -10.905 39.112 25.323 1.00 71.94 83 GLU A CA 1
ATOM 67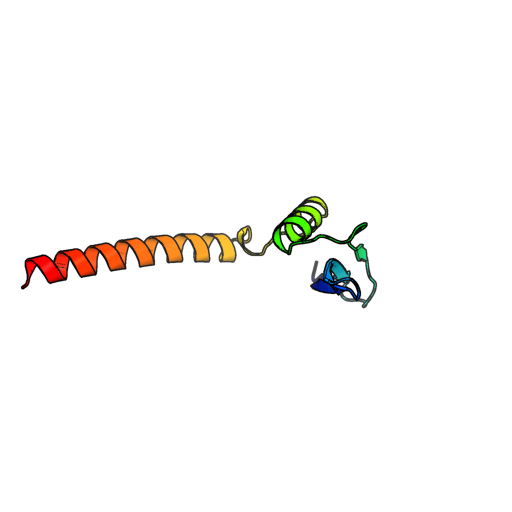6 C C . GLU A 1 83 ? -11.119 39.409 26.818 1.00 71.94 83 GLU A C 1
ATOM 678 O O . GLU A 1 83 ? -12.039 40.206 27.120 1.00 71.94 83 GLU A O 1
#

Secondary structure (DSSP, 8-state):
---EEEEEE-TTS-EEEEEE-TTS-EEEE-SS-BSSHHHHHHHHHHTT---GGGSHHHHHHHHHHHHHHHHHHHHHHHHHHH-

Radius of gyration: 19.37 Å; chains: 1; bounding box: 27×52×45 Å